Protein AF-A0A0P7HR61-F1 (afdb_monomer_lite)

Structure (mmCIF, N/CA/C/O backbone):
data_AF-A0A0P7HR61-F1
#
_entry.id   AF-A0A0P7HR61-F1
#
loop_
_atom_site.group_PDB
_atom_site.id
_atom_site.type_symbol
_atom_site.label_atom_id
_atom_site.label_alt_id
_atom_site.label_comp_id
_atom_site.label_asym_id
_atom_site.label_entity_id
_atom_site.label_seq_id
_atom_site.pdbx_PDB_ins_code
_atom_site.Cartn_x
_atom_site.Cartn_y
_atom_site.Cartn_z
_atom_site.occupancy
_atom_site.B_iso_or_equiv
_atom_site.auth_seq_id
_atom_site.auth_comp_id
_atom_site.auth_asym_id
_atom_site.auth_atom_id
_at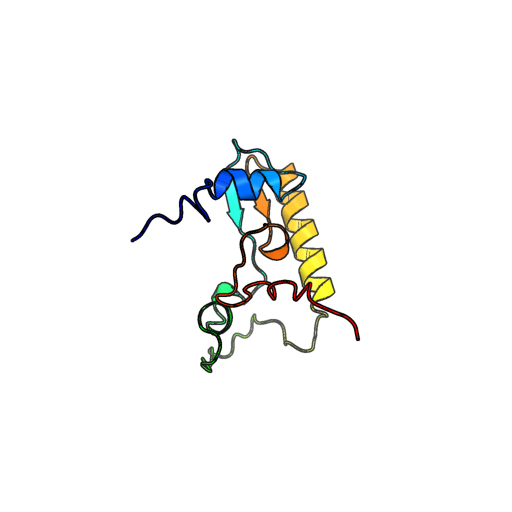om_site.pdbx_PDB_model_num
ATOM 1 N N . MET A 1 1 ? -20.690 9.027 -7.544 1.00 36.97 1 MET A N 1
ATOM 2 C CA . MET A 1 1 ? -19.419 8.584 -6.942 1.00 36.97 1 MET A CA 1
ATOM 3 C C . MET A 1 1 ? -19.809 7.424 -6.045 1.00 36.97 1 MET A C 1
ATOM 5 O O . MET A 1 1 ? -20.463 7.670 -5.049 1.00 36.97 1 MET A O 1
ATOM 9 N N . GLY A 1 2 ? -19.692 6.188 -6.536 1.00 39.66 2 GLY A N 1
ATOM 10 C CA . GLY A 1 2 ? -20.213 5.016 -5.827 1.00 39.66 2 GLY A CA 1
ATOM 11 C C . GLY A 1 2 ? -19.200 4.566 -4.789 1.00 39.66 2 GLY A C 1
ATOM 12 O O . GLY A 1 2 ? -18.077 4.234 -5.165 1.00 39.66 2 GLY A O 1
ATOM 13 N N . ASP A 1 3 ? -19.595 4.605 -3.524 1.00 46.47 3 ASP A N 1
ATOM 14 C CA . ASP A 1 3 ? -18.782 4.208 -2.382 1.00 46.47 3 ASP A CA 1
ATOM 15 C C . ASP A 1 3 ? -18.321 2.754 -2.535 1.00 46.47 3 ASP A C 1
ATOM 17 O O . ASP A 1 3 ? -19.092 1.801 -2.402 1.00 46.47 3 ASP A O 1
ATOM 21 N N . LEU A 1 4 ? -17.034 2.572 -2.839 1.00 59.62 4 LEU A N 1
ATOM 22 C CA . LEU A 1 4 ? -16.338 1.284 -2.778 1.00 59.62 4 LEU A CA 1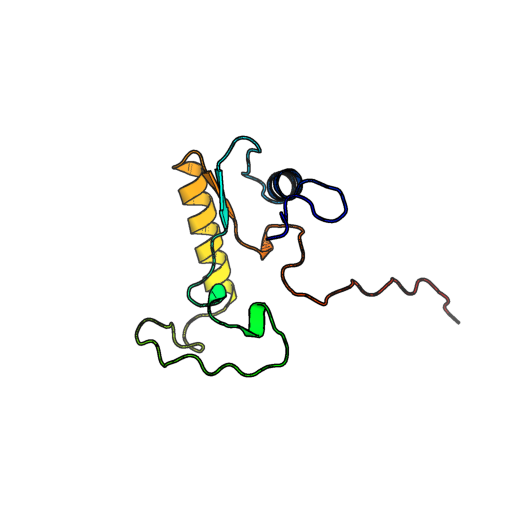
ATOM 23 C C . LEU A 1 4 ? -16.063 0.918 -1.309 1.00 59.62 4 LEU A C 1
ATOM 25 O O . LEU A 1 4 ? -14.940 0.606 -0.929 1.00 59.62 4 LEU A O 1
ATOM 29 N N . GLU A 1 5 ? -17.089 0.986 -0.462 1.00 76.44 5 GLU A N 1
ATOM 30 C CA . GLU A 1 5 ? -17.005 0.599 0.949 1.00 76.44 5 GLU A CA 1
ATOM 31 C C . GLU A 1 5 ? -16.995 -0.919 1.117 1.00 76.44 5 GLU A C 1
ATOM 33 O O . GLU A 1 5 ? -16.480 -1.429 2.110 1.00 76.44 5 GLU A O 1
ATOM 38 N N . THR A 1 6 ? -17.525 -1.658 0.134 1.00 80.75 6 THR A N 1
ATOM 39 C CA . THR A 1 6 ? -17.642 -3.116 0.195 1.00 80.75 6 THR A CA 1
ATOM 40 C C . THR A 1 6 ? -17.111 -3.809 -1.062 1.00 80.75 6 THR A C 1
ATOM 42 O O . THR A 1 6 ? -17.283 -3.345 -2.189 1.00 80.75 6 THR A O 1
ATOM 45 N N . TYR A 1 7 ? -16.488 -4.972 -0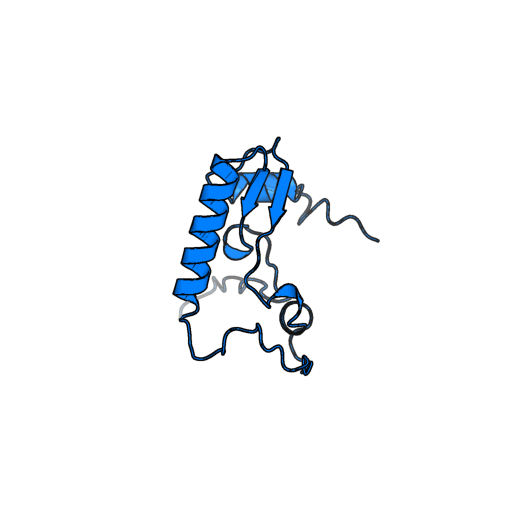.871 1.00 82.00 7 TYR A N 1
ATOM 46 C CA . TYR A 1 7 ? -16.093 -5.905 -1.921 1.00 82.00 7 TYR A CA 1
ATOM 47 C C . TYR A 1 7 ? -16.692 -7.281 -1.616 1.00 82.00 7 TYR A C 1
ATOM 49 O O . TYR A 1 7 ? -16.474 -7.853 -0.551 1.00 82.00 7 TYR A O 1
ATOM 57 N N . ARG A 1 8 ? -17.493 -7.815 -2.550 1.00 82.94 8 ARG A N 1
ATOM 58 C CA . ARG A 1 8 ? -18.243 -9.081 -2.381 1.00 82.94 8 ARG A CA 1
ATOM 59 C C . ARG A 1 8 ? -19.092 -9.134 -1.097 1.00 82.94 8 ARG A C 1
ATOM 61 O O . ARG A 1 8 ? -19.205 -10.182 -0.473 1.00 82.94 8 ARG A O 1
ATOM 68 N N . GLY A 1 9 ? -19.688 -8.003 -0.715 1.00 83.31 9 GLY A N 1
ATOM 69 C CA . GLY A 1 9 ? -20.537 -7.896 0.476 1.00 83.31 9 GLY A CA 1
ATOM 70 C C . GLY A 1 9 ? -19.778 -7.800 1.803 1.00 83.31 9 GLY A C 1
ATOM 71 O O . GLY A 1 9 ? -20.423 -7.725 2.841 1.00 83.31 9 GLY A O 1
ATOM 72 N N . ARG A 1 10 ? -18.439 -7.774 1.780 1.00 86.75 10 ARG A N 1
ATOM 73 C CA . ARG A 1 10 ? -17.600 -7.512 2.955 1.00 86.75 10 ARG A CA 1
ATOM 74 C C . ARG A 1 10 ? -17.052 -6.088 2.914 1.00 86.75 10 ARG A C 1
ATOM 76 O O . ARG A 1 10 ? -16.672 -5.651 1.824 1.00 86.75 10 ARG A O 1
ATOM 83 N N . PRO A 1 11 ? -16.966 -5.370 4.043 1.00 88.56 11 PRO A N 1
ATOM 84 C CA . PRO A 1 11 ? -16.277 -4.090 4.100 1.00 88.56 11 PRO A CA 1
ATOM 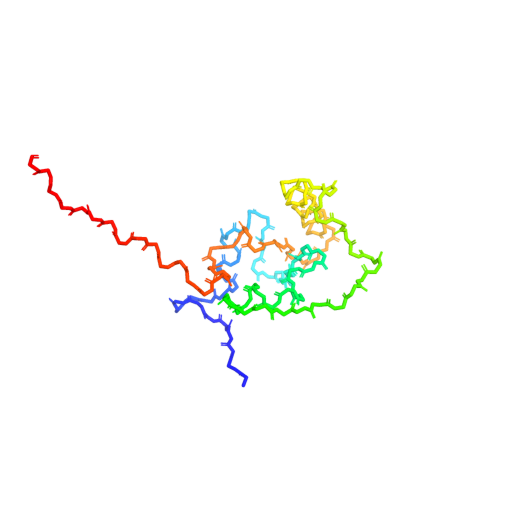85 C C . PRO A 1 11 ? -14.832 -4.209 3.609 1.00 88.56 11 PRO A C 1
ATOM 87 O O . PRO A 1 11 ? -14.086 -5.092 4.028 1.00 88.56 11 PRO A O 1
ATOM 90 N N . VAL A 1 12 ? -14.421 -3.306 2.717 1.00 85.44 12 VAL A N 1
ATOM 91 C CA . VAL A 1 12 ? -13.042 -3.259 2.197 1.00 85.44 12 VAL A CA 1
ATOM 92 C C . VAL A 1 12 ? -12.043 -3.112 3.342 1.00 85.44 12 VAL A C 1
ATOM 94 O O . VAL A 1 12 ? -10.975 -3.712 3.299 1.00 85.44 12 VAL A O 1
ATOM 97 N N . ARG A 1 13 ? -12.420 -2.370 4.388 1.00 86.25 13 ARG A N 1
ATOM 98 C CA . ARG A 1 13 ? -11.606 -2.177 5.590 1.00 86.25 13 ARG A CA 1
ATOM 99 C C . ARG A 1 13 ? -11.269 -3.491 6.300 1.00 86.25 13 ARG A C 1
ATOM 101 O O . ARG A 1 13 ? -10.098 -3.726 6.565 1.00 86.25 13 ARG A O 1
ATOM 108 N N . GLU A 1 14 ? -12.262 -4.347 6.531 1.00 88.81 14 GLU A N 1
ATOM 109 C CA . GLU A 1 14 ? -12.052 -5.670 7.142 1.00 88.81 14 GLU A CA 1
ATOM 110 C C . GLU A 1 14 ? -11.126 -6.533 6.278 1.00 88.81 14 GLU A C 1
ATOM 112 O O . GLU A 1 14 ? -10.217 -7.183 6.777 1.00 88.81 14 GLU A O 1
ATOM 117 N N . ILE A 1 15 ? -11.306 -6.507 4.951 1.00 89.25 15 ILE A N 1
ATOM 118 C CA . ILE A 1 15 ? -10.457 -7.291 4.044 1.00 89.25 15 ILE A CA 1
ATOM 119 C C . ILE A 1 15 ? -8.998 -6.822 4.110 1.00 89.25 15 ILE A C 1
ATOM 121 O O . ILE A 1 15 ? -8.093 -7.653 4.091 1.00 89.25 15 ILE A O 1
ATOM 125 N N . VAL A 1 16 ? -8.753 -5.509 4.174 1.00 87.75 16 VAL A N 1
ATOM 126 C CA . VAL A 1 16 ? -7.394 -4.958 4.311 1.00 87.75 16 VAL A CA 1
ATOM 127 C C . VAL A 1 16 ? -6.770 -5.387 5.639 1.00 87.75 16 VAL A C 1
ATOM 129 O O . VAL A 1 16 ? -5.635 -5.861 5.625 1.00 87.75 16 VAL A O 1
ATOM 132 N N . ALA A 1 17 ? -7.509 -5.279 6.746 1.00 89.19 17 ALA A N 1
ATOM 133 C CA . ALA A 1 17 ? -7.028 -5.685 8.064 1.00 89.19 17 ALA A CA 1
ATOM 134 C C . ALA A 1 17 ? -6.693 -7.183 8.136 1.00 89.19 17 ALA A C 1
ATOM 136 O O . ALA A 1 17 ? -5.635 -7.551 8.635 1.00 89.19 17 ALA A O 1
ATOM 137 N N . ASP A 1 18 ? -7.534 -8.037 7.547 1.00 89.19 18 ASP A N 1
ATOM 138 C CA . ASP A 1 18 ? -7.293 -9.483 7.478 1.00 89.19 18 ASP A CA 1
ATOM 139 C C . ASP A 1 18 ? -6.082 -9.853 6.604 1.00 89.19 18 ASP A C 1
ATOM 141 O O . ASP A 1 18 ? -5.420 -10.864 6.846 1.00 89.19 18 ASP A O 1
ATOM 145 N N . SER A 1 19 ? -5.818 -9.081 5.544 1.00 87.69 19 SER A N 1
ATOM 146 C CA . SER A 1 19 ? -4.794 -9.429 4.549 1.00 87.69 19 SER A CA 1
ATOM 147 C C . SER A 1 19 ? -3.391 -8.963 4.947 1.00 87.69 19 SER A C 1
ATOM 149 O O . SER A 1 19 ? -2.394 -9.579 4.562 1.00 87.69 19 SER A O 1
ATOM 151 N N . VAL A 1 20 ? -3.296 -7.865 5.699 1.00 87.12 20 VAL A N 1
ATOM 152 C CA . VAL A 1 20 ? -2.032 -7.201 6.029 1.00 87.12 20 VAL A CA 1
ATOM 153 C C . VAL A 1 20 ? -1.616 -7.591 7.455 1.00 87.12 20 VAL A C 1
ATOM 155 O O . VAL A 1 20 ? -2.262 -7.172 8.408 1.00 87.12 20 VAL A O 1
ATOM 158 N N . PRO A 1 21 ? -0.513 -8.343 7.655 1.00 85.94 21 PRO A N 1
ATOM 159 C CA . PRO A 1 21 ? -0.185 -8.931 8.962 1.00 85.94 21 PRO A CA 1
ATOM 160 C C . PRO A 1 21 ? 0.047 -7.944 10.115 1.00 85.94 21 PRO A C 1
ATOM 162 O O . PRO A 1 21 ? 0.075 -8.355 11.270 1.00 85.94 21 PRO A O 1
ATOM 165 N N . TRP A 1 22 ? 0.300 -6.674 9.802 1.00 85.38 22 TRP A N 1
ATOM 166 C CA . TRP A 1 22 ? 0.545 -5.599 10.767 1.00 85.38 22 TRP A CA 1
ATOM 167 C C . TRP A 1 22 ? -0.600 -4.585 10.829 1.00 85.38 22 TRP A C 1
ATOM 169 O O . TRP A 1 22 ? -0.411 -3.509 11.385 1.00 85.38 22 TRP A O 1
ATOM 179 N N . ALA A 1 23 ? -1.742 -4.888 10.214 1.00 88.44 23 ALA A N 1
ATOM 180 C CA . ALA A 1 23 ? -2.858 -3.966 10.168 1.00 88.44 23 ALA A CA 1
ATOM 181 C C . ALA A 1 23 ? -3.701 -3.987 11.442 1.00 88.44 23 ALA A C 1
ATOM 183 O O . ALA A 1 23 ? -3.959 -5.046 12.013 1.00 88.44 23 ALA A O 1
ATOM 184 N N . ASP A 1 24 ? -4.195 -2.809 11.815 1.00 83.94 24 ASP A N 1
ATOM 185 C CA . ASP A 1 24 ? -5.249 -2.626 12.809 1.00 83.94 24 ASP A CA 1
ATOM 186 C C . ASP A 1 24 ? -6.477 -1.990 12.136 1.00 83.94 24 ASP A C 1
ATOM 188 O O . ASP A 1 24 ? -6.364 -1.036 11.364 1.00 83.94 24 ASP A O 1
ATOM 192 N N . GLU A 1 25 ? -7.677 -2.512 12.399 1.00 83.81 25 GLU A N 1
ATOM 193 C CA . GLU A 1 25 ? -8.921 -1.986 11.815 1.00 83.81 25 GLU A CA 1
ATOM 194 C C . GLU A 1 25 ? -9.224 -0.537 12.218 1.00 83.81 25 GLU A C 1
ATOM 196 O O . GLU A 1 25 ? -9.939 0.174 11.495 1.00 83.81 25 GLU A O 1
ATOM 201 N N . SER A 1 26 ? -8.691 -0.099 13.360 1.00 86.50 26 SER A N 1
ATOM 202 C CA . SER A 1 26 ? -8.842 1.259 13.879 1.00 86.50 26 SER A CA 1
ATOM 203 C C . SER A 1 26 ? -7.904 2.275 13.219 1.00 86.50 26 SER A C 1
ATOM 205 O O . SER A 1 26 ? -8.159 3.478 13.315 1.00 86.50 26 SER A O 1
ATOM 207 N N . ASP A 1 27 ? -6.887 1.818 12.482 1.00 90.19 27 ASP A N 1
ATOM 208 C CA . ASP A 1 27 ? -5.919 2.689 11.823 1.00 90.19 27 ASP A CA 1
ATOM 209 C C . ASP A 1 27 ? -6.496 3.426 10.607 1.00 90.19 27 ASP A C 1
ATOM 211 O O . ASP A 1 27 ? -7.439 3.000 9.919 1.00 90.19 27 ASP A O 1
ATOM 215 N N . ALA A 1 28 ? -5.843 4.532 10.252 1.00 90.06 28 ALA A N 1
ATOM 216 C CA . ALA A 1 28 ? -5.985 5.092 8.916 1.00 90.06 28 ALA A CA 1
ATOM 217 C C . ALA A 1 28 ? -5.337 4.152 7.881 1.00 90.06 28 ALA A C 1
ATOM 219 O O . ALA A 1 28 ? -4.174 3.784 8.007 1.00 90.06 28 ALA A O 1
ATOM 220 N N . PHE A 1 29 ? -6.064 3.793 6.820 1.00 89.69 29 PHE A N 1
ATOM 221 C CA . PHE A 1 29 ? -5.542 2.934 5.754 1.00 89.69 29 PHE A CA 1
ATOM 222 C C . PHE A 1 29 ? -4.925 3.752 4.624 1.00 89.69 29 PHE A C 1
ATOM 224 O O . PHE A 1 29 ? -5.602 4.567 3.997 1.00 89.69 29 PHE A O 1
ATOM 231 N N . VAL A 1 30 ? -3.642 3.506 4.348 1.00 89.75 30 VAL A N 1
ATOM 232 C CA . VAL A 1 30 ? -2.865 4.217 3.328 1.00 89.75 30 VAL A CA 1
ATOM 233 C C . VAL A 1 30 ? -2.356 3.231 2.285 1.00 89.75 30 VAL A C 1
ATOM 235 O O . VAL A 1 30 ? -1.510 2.378 2.552 1.00 89.75 30 VAL A O 1
ATOM 238 N N . PHE A 1 31 ? -2.850 3.378 1.060 1.00 87.06 31 PHE A N 1
ATOM 239 C CA . PHE A 1 31 ? -2.380 2.592 -0.070 1.00 87.06 31 PHE A CA 1
ATOM 240 C C . PHE A 1 31 ? -1.093 3.201 -0.647 1.00 87.06 31 PHE A C 1
ATOM 242 O O . PHE A 1 31 ? -1.112 4.273 -1.251 1.00 87.06 31 PHE A O 1
ATOM 249 N N . LEU A 1 32 ? 0.029 2.504 -0.470 1.00 87.56 32 LEU A N 1
ATOM 250 C CA . LEU A 1 32 ? 1.326 2.858 -1.034 1.00 87.56 32 LEU A CA 1
ATOM 251 C C . LEU A 1 32 ? 1.486 2.238 -2.426 1.00 87.56 32 LEU A C 1
ATOM 253 O O . LEU A 1 32 ? 1.278 1.041 -2.639 1.00 87.56 32 LEU A O 1
ATOM 257 N N . MET A 1 33 ? 1.914 3.050 -3.386 1.00 79.44 33 MET A N 1
ATOM 258 C CA . MET A 1 33 ? 2.187 2.610 -4.750 1.00 79.44 33 MET A CA 1
ATOM 259 C C . MET A 1 33 ? 3.606 2.964 -5.158 1.00 79.44 33 MET A C 1
ATOM 261 O O . MET A 1 33 ? 4.159 3.976 -4.738 1.00 79.44 33 MET A O 1
ATOM 265 N N . GLY A 1 34 ? 4.171 2.124 -6.024 1.00 74.31 34 GLY A N 1
ATOM 266 C CA . GLY A 1 34 ? 5.394 2.459 -6.738 1.00 74.31 34 GLY A CA 1
ATOM 267 C C . GLY A 1 34 ? 5.194 3.652 -7.680 1.00 74.31 34 GLY A C 1
ATOM 268 O O . GLY A 1 34 ? 4.056 3.985 -8.023 1.00 74.31 34 GLY A O 1
ATOM 269 N N . PRO A 1 35 ? 6.297 4.252 -8.143 1.00 64.38 35 PRO A N 1
ATOM 270 C CA . PRO A 1 35 ? 6.334 5.643 -8.589 1.00 64.38 35 PRO A CA 1
ATOM 271 C C . PRO A 1 35 ? 5.447 6.001 -9.800 1.00 64.38 35 PRO A C 1
ATOM 273 O O . PRO A 1 35 ? 5.158 7.174 -9.974 1.00 64.38 35 PRO A O 1
ATOM 276 N N . TYR A 1 36 ? 4.929 5.043 -10.585 1.00 58.97 36 TYR A N 1
ATOM 277 C CA . TYR A 1 36 ? 4.113 5.353 -11.779 1.00 58.97 36 TYR A CA 1
ATOM 278 C C . TYR A 1 36 ? 2.870 4.474 -11.982 1.00 58.97 36 TYR A C 1
ATOM 280 O O . TYR A 1 36 ? 2.175 4.608 -12.983 1.00 58.97 36 TYR A O 1
ATOM 288 N N . ARG A 1 37 ? 2.515 3.594 -11.033 1.00 56.78 37 ARG A N 1
ATOM 289 C CA . ARG A 1 37 ? 1.396 2.641 -11.224 1.00 56.78 37 ARG A CA 1
ATOM 290 C C . ARG A 1 37 ? 0.004 3.287 -11.216 1.00 56.78 37 ARG A C 1
ATOM 292 O O . ARG A 1 37 ? -0.916 2.691 -11.759 1.00 56.78 37 ARG A O 1
ATOM 299 N N . LEU A 1 38 ? -0.160 4.464 -10.603 1.00 49.19 38 LEU A N 1
ATOM 300 C CA . LEU A 1 38 ? -1.432 5.203 -10.641 1.00 49.19 38 LEU A CA 1
ATOM 301 C C . LEU A 1 38 ? -1.586 6.018 -11.933 1.00 49.19 38 LEU A C 1
ATOM 303 O O . LEU A 1 38 ? -2.706 6.271 -12.366 1.00 49.19 38 LEU A O 1
ATOM 307 N N . LEU A 1 39 ? -0.463 6.442 -12.520 1.00 50.34 39 LEU A N 1
ATOM 308 C CA . LEU A 1 39 ? -0.454 7.234 -13.744 1.00 50.34 39 LEU A CA 1
ATOM 309 C C . LEU A 1 39 ? -0.438 6.362 -14.989 1.00 50.34 39 LEU A C 1
ATOM 311 O O . LEU A 1 39 ? -0.926 6.838 -15.997 1.00 50.34 39 LEU A O 1
ATOM 315 N N . ASP A 1 40 ? 0.058 5.123 -14.917 1.00 58.22 40 ASP A N 1
ATOM 316 C CA . ASP A 1 40 ? -0.066 4.129 -15.984 1.00 58.22 40 ASP A CA 1
ATOM 317 C C . ASP A 1 40 ? -1.539 3.722 -16.144 1.00 58.22 40 ASP A C 1
ATOM 319 O O . ASP A 1 40 ? -2.054 2.911 -15.360 1.00 58.22 40 ASP A O 1
ATOM 323 N N . PRO A 1 41 ? -2.258 4.252 -17.147 1.00 56.94 41 PRO A N 1
ATOM 324 C CA . PRO A 1 41 ? -3.678 3.989 -17.293 1.00 56.94 41 PRO A CA 1
ATOM 325 C C . PRO A 1 41 ? -3.931 2.529 -17.669 1.00 56.94 41 PRO A C 1
ATOM 327 O O . PRO A 1 41 ? -5.025 2.035 -17.404 1.00 56.94 41 PRO A O 1
ATOM 330 N N . ALA A 1 42 ? -2.921 1.796 -18.162 1.00 58.84 42 ALA A N 1
ATOM 331 C CA . ALA A 1 42 ? -3.013 0.358 -18.395 1.00 58.84 42 ALA A CA 1
ATOM 332 C C . ALA A 1 42 ? -3.225 -0.440 -17.093 1.00 58.84 42 ALA A C 1
ATOM 334 O O . ALA A 1 42 ? -3.714 -1.573 -17.130 1.00 58.84 42 ALA A O 1
ATOM 335 N N . TYR A 1 43 ? -2.919 0.143 -15.925 1.00 57.88 43 TYR A N 1
ATOM 336 C CA . TYR A 1 43 ? -3.245 -0.443 -14.624 1.00 57.88 43 TYR A CA 1
ATOM 337 C C . TYR A 1 43 ? -4.764 -0.525 -14.380 1.00 57.88 43 TYR A C 1
ATOM 339 O O . TYR A 1 43 ? -5.231 -1.477 -13.751 1.00 57.88 43 TYR A O 1
ATOM 347 N N . VAL A 1 44 ? -5.541 0.432 -14.905 1.00 60.03 44 VAL A N 1
ATOM 348 C CA . VAL A 1 44 ? -7.006 0.523 -14.731 1.00 60.03 44 VAL A CA 1
ATOM 349 C C . VAL A 1 44 ? -7.767 0.092 -15.995 1.00 60.03 44 VAL A C 1
ATOM 351 O O . VAL A 1 44 ? -8.852 -0.490 -15.897 1.00 60.03 44 VAL A O 1
ATOM 354 N N . LEU A 1 45 ? -7.193 0.344 -17.171 1.00 59.75 45 LEU A N 1
ATOM 355 C CA . LEU A 1 45 ? -7.750 0.120 -18.504 1.00 59.75 45 LEU A CA 1
ATOM 356 C C . LEU A 1 45 ? -6.812 -0.797 -19.311 1.00 59.75 45 LEU A C 1
ATOM 358 O O . LEU A 1 45 ? -6.027 -0.327 -20.134 1.00 59.75 45 LEU A O 1
ATOM 362 N N . PRO A 1 46 ? -6.849 -2.120 -19.075 1.00 59.47 46 PRO A N 1
ATOM 363 C CA . PRO A 1 46 ? -6.018 -3.044 -19.836 1.00 59.47 46 PRO A CA 1
ATOM 364 C C . PRO A 1 46 ? -6.412 -3.024 -21.322 1.00 59.47 46 PRO A C 1
ATOM 366 O O . PRO A 1 46 ? -7.576 -3.248 -21.649 1.00 59.47 46 PRO A O 1
ATOM 369 N N . GLY A 1 47 ? -5.436 -2.817 -22.213 1.00 58.00 47 GLY A N 1
ATOM 370 C CA . GLY A 1 47 ? -5.614 -2.910 -23.671 1.00 58.00 47 GLY A CA 1
ATOM 371 C C . GLY A 1 47 ? -5.586 -1.586 -24.439 1.00 58.00 47 GLY A C 1
ATOM 372 O O . GLY A 1 47 ? -5.707 -1.612 -25.659 1.00 58.00 47 GLY A O 1
ATOM 373 N N . GLU A 1 48 ? -5.397 -0.456 -23.761 1.00 59.62 48 GLU A N 1
ATOM 374 C CA . GLU A 1 48 ? -5.228 0.852 -24.398 1.00 59.62 48 GLU A CA 1
ATOM 375 C C . GLU A 1 48 ? -3.814 1.390 -24.135 1.00 59.62 48 GLU A C 1
ATOM 377 O O . GLU A 1 48 ? -3.342 1.391 -22.996 1.00 59.62 48 GLU A O 1
ATOM 382 N N . GLU A 1 49 ? -3.123 1.831 -25.190 1.00 58.22 49 GLU A N 1
ATOM 383 C CA . GLU A 1 49 ? -1.852 2.546 -25.061 1.00 58.22 49 GLU A CA 1
ATOM 384 C C . GLU A 1 49 ? -2.133 4.001 -24.689 1.00 58.22 49 GLU A C 1
ATOM 386 O O . GLU A 1 49 ? -2.744 4.751 -25.450 1.00 58.22 49 GLU A O 1
ATOM 391 N N . TYR A 1 50 ? -1.662 4.402 -23.513 1.00 62.62 50 TYR A N 1
ATOM 392 C CA . TYR A 1 50 ? -1.688 5.788 -23.073 1.00 62.62 50 TYR A CA 1
ATOM 393 C C . TYR A 1 50 ? -0.251 6.296 -23.002 1.00 62.62 50 TYR A C 1
ATOM 395 O O . TYR A 1 50 ? 0.455 5.975 -22.043 1.00 62.62 50 TYR A O 1
ATOM 403 N N . PRO A 1 51 ? 0.209 7.066 -24.000 1.00 61.72 51 PRO A N 1
ATOM 404 C CA . PRO A 1 51 ? 1.537 7.649 -23.952 1.00 61.72 51 PRO A CA 1
ATOM 405 C C . PRO A 1 51 ? 1.562 8.702 -22.843 1.00 61.72 51 PRO A C 1
ATOM 407 O O . PRO A 1 51 ? 0.992 9.787 -22.974 1.00 61.72 51 PRO A O 1
ATOM 410 N N . LEU A 1 52 ? 2.188 8.356 -21.721 1.00 64.06 52 LEU A N 1
ATOM 411 C CA . LEU A 1 52 ? 2.517 9.321 -20.683 1.00 64.06 52 LEU A CA 1
ATOM 412 C C . LEU A 1 52 ? 3.637 10.240 -21.190 1.00 64.06 52 LEU A C 1
ATOM 414 O O . LEU A 1 52 ? 4.482 9.788 -21.965 1.00 64.06 52 LEU A O 1
ATOM 418 N N . PRO A 1 53 ? 3.650 11.524 -20.793 1.00 65.62 53 PRO A N 1
ATOM 419 C CA . PRO A 1 53 ? 4.776 12.397 -21.092 1.00 65.62 53 PRO A CA 1
ATOM 420 C C . PRO A 1 53 ? 6.055 11.845 -20.454 1.00 65.62 53 PRO A C 1
ATOM 422 O O . PRO A 1 53 ? 6.000 11.267 -19.367 1.00 65.62 53 PRO A O 1
ATOM 425 N N . ASP A 1 54 ? 7.196 12.066 -21.111 1.00 67.25 54 ASP A N 1
ATOM 426 C CA . ASP A 1 54 ? 8.505 11.729 -20.552 1.00 67.25 54 ASP A CA 1
ATOM 427 C C . ASP A 1 54 ? 8.699 12.477 -19.227 1.00 67.25 54 ASP A C 1
ATOM 429 O O . ASP A 1 54 ? 8.773 13.710 -19.193 1.00 67.25 54 ASP A O 1
ATOM 433 N N . ASP A 1 55 ? 8.759 11.729 -18.127 1.00 67.25 55 ASP A N 1
ATOM 434 C CA . ASP A 1 55 ? 9.016 12.275 -16.802 1.00 67.25 55 ASP A CA 1
ATOM 435 C C . ASP A 1 55 ? 10.499 12.066 -16.454 1.00 67.25 55 ASP A C 1
ATOM 437 O O . ASP A 1 55 ? 10.943 10.923 -16.331 1.00 67.25 55 ASP A O 1
ATOM 441 N N . PRO A 1 56 ? 11.297 13.135 -16.275 1.00 68.62 56 PRO A N 1
ATOM 442 C CA . PRO A 1 56 ? 12.704 13.009 -15.896 1.00 68.62 56 PRO A CA 1
ATOM 443 C C . PRO A 1 56 ? 12.909 12.402 -14.498 1.00 68.62 56 PRO A C 1
ATOM 445 O O . PRO A 1 56 ? 14.037 12.055 -14.149 1.00 68.62 56 PRO A O 1
ATOM 448 N N . LEU A 1 57 ? 11.853 12.299 -13.685 1.00 69.56 57 LEU A N 1
ATOM 449 C CA . LEU A 1 57 ? 11.857 11.612 -12.395 1.00 69.56 57 LEU A CA 1
ATOM 450 C C . LEU A 1 57 ? 11.419 10.146 -12.508 1.00 69.56 57 LEU A C 1
ATOM 452 O O . LEU A 1 57 ? 11.495 9.420 -11.510 1.00 69.56 57 LEU A O 1
ATOM 456 N N . ALA A 1 58 ? 10.986 9.694 -13.693 1.00 65.94 58 ALA A N 1
ATOM 457 C CA . ALA A 1 58 ? 10.615 8.304 -13.879 1.00 65.94 58 ALA A CA 1
ATOM 458 C C . ALA A 1 58 ? 11.853 7.415 -13.808 1.00 65.94 58 ALA A C 1
ATOM 460 O O . ALA A 1 58 ? 12.821 7.653 -14.533 1.00 65.94 58 ALA A O 1
ATOM 461 N N . PRO A 1 59 ? 11.844 6.367 -12.963 1.00 63.19 59 PRO A N 1
ATOM 462 C CA . PRO A 1 59 ? 12.876 5.359 -13.050 1.00 63.19 59 PRO A CA 1
ATOM 463 C C . PRO A 1 59 ? 12.789 4.724 -14.437 1.00 63.19 59 PRO A C 1
ATOM 465 O O . PRO A 1 59 ? 11.718 4.287 -14.866 1.00 63.19 59 PRO A O 1
ATOM 468 N N . SER A 1 60 ? 13.923 4.668 -15.126 1.00 60.75 60 SER A N 1
ATOM 469 C CA . SER A 1 60 ? 14.096 3.896 -16.351 1.00 60.75 60 SER A CA 1
ATOM 470 C C . SER A 1 60 ? 13.629 2.470 -16.079 1.00 60.75 60 SER A C 1
ATOM 472 O O . SER A 1 60 ? 14.088 1.826 -15.133 1.00 60.75 60 SER A O 1
ATOM 474 N N . ALA A 1 61 ? 12.689 1.978 -16.889 1.00 55.66 61 ALA A N 1
ATOM 475 C CA . ALA A 1 61 ? 12.077 0.661 -16.700 1.00 55.66 61 ALA A CA 1
ATOM 476 C C . ALA A 1 61 ? 13.104 -0.492 -16.684 1.00 55.66 61 ALA A C 1
ATOM 478 O O . ALA A 1 61 ? 12.815 -1.556 -16.138 1.00 55.66 61 ALA A O 1
ATOM 479 N N . ASP A 1 62 ? 14.301 -0.253 -17.225 1.00 57.59 62 ASP A N 1
ATOM 480 C CA . ASP A 1 62 ? 15.405 -1.210 -17.308 1.00 57.59 62 ASP A CA 1
ATOM 481 C C . ASP A 1 62 ? 16.334 -1.223 -16.076 1.00 57.59 62 ASP A C 1
ATOM 483 O O . ASP A 1 62 ? 17.122 -2.156 -15.923 1.00 57.59 62 ASP A O 1
ATOM 487 N N . ASP A 1 63 ? 16.246 -0.241 -15.170 1.00 57.09 63 ASP A N 1
ATOM 488 C CA . ASP A 1 63 ? 17.302 -0.020 -14.166 1.00 57.09 63 ASP A CA 1
ATOM 489 C C . ASP A 1 63 ? 17.069 -0.707 -12.815 1.00 57.09 63 ASP A C 1
ATOM 491 O O . ASP A 1 63 ? 17.999 -0.821 -12.011 1.00 57.09 63 ASP A O 1
ATOM 495 N N . VAL A 1 64 ? 15.856 -1.196 -12.528 1.00 61.25 64 VAL A N 1
ATOM 496 C CA . VAL A 1 64 ? 15.558 -1.835 -11.236 1.00 61.25 64 VAL A CA 1
ATOM 497 C C . VAL A 1 64 ? 14.651 -3.057 -11.408 1.00 61.25 64 VAL A C 1
ATOM 499 O O . VAL A 1 64 ? 13.531 -2.926 -11.906 1.00 61.25 64 VAL A O 1
ATOM 502 N N . PRO A 1 65 ? 15.060 -4.249 -10.925 1.00 67.12 65 PRO A N 1
ATOM 503 C CA . PRO A 1 65 ? 14.196 -5.423 -10.911 1.00 67.12 65 PRO A CA 1
ATOM 504 C C . PRO A 1 65 ? 12.873 -5.144 -10.185 1.00 67.12 65 PRO A C 1
ATOM 506 O O . PRO A 1 65 ? 12.863 -4.592 -9.082 1.00 67.12 65 PRO A O 1
ATOM 509 N N . ALA A 1 66 ? 11.748 -5.586 -10.754 1.00 67.06 66 ALA A N 1
ATOM 510 C CA . ALA A 1 66 ? 10.420 -5.393 -10.160 1.00 67.06 66 ALA A CA 1
ATOM 511 C C . ALA A 1 66 ? 10.323 -5.915 -8.709 1.00 67.06 66 ALA A C 1
ATOM 513 O O . ALA A 1 66 ? 9.628 -5.326 -7.876 1.00 67.06 66 ALA A O 1
ATOM 514 N N . ASP A 1 67 ? 11.062 -6.979 -8.390 1.00 71.88 67 ASP A N 1
ATOM 515 C CA . ASP A 1 67 ? 11.148 -7.531 -7.037 1.00 71.88 67 ASP A CA 1
ATOM 516 C C . ASP A 1 67 ? 11.816 -6.570 -6.048 1.00 71.88 67 ASP A C 1
ATOM 518 O O . ASP A 1 67 ? 11.346 -6.449 -4.917 1.00 71.88 67 ASP A O 1
ATOM 522 N N . ALA A 1 68 ? 12.843 -5.828 -6.477 1.00 77.12 68 ALA A N 1
ATOM 523 C CA . ALA A 1 68 ? 13.528 -4.840 -5.645 1.00 77.12 68 ALA A CA 1
ATOM 524 C C . ALA A 1 68 ? 12.621 -3.637 -5.329 1.00 77.12 68 ALA A C 1
ATOM 526 O O . ALA A 1 68 ? 12.626 -3.118 -4.209 1.00 77.12 68 ALA A O 1
ATOM 527 N N . ILE A 1 69 ? 11.771 -3.234 -6.281 1.00 77.19 69 ILE A N 1
ATOM 528 C CA . ILE A 1 69 ? 10.738 -2.216 -6.047 1.00 77.19 69 ILE A CA 1
ATOM 529 C C . ILE A 1 69 ? 9.726 -2.740 -5.023 1.00 77.19 69 ILE A C 1
ATOM 531 O O . ILE A 1 69 ? 9.437 -2.065 -4.034 1.00 77.19 69 ILE A O 1
ATOM 535 N N . ARG A 1 70 ? 9.213 -3.963 -5.209 1.00 79.56 70 ARG A N 1
ATOM 536 C CA . ARG A 1 70 ? 8.225 -4.558 -4.297 1.00 79.56 70 ARG A CA 1
ATOM 537 C C . ARG A 1 70 ? 8.770 -4.720 -2.877 1.00 79.56 70 ARG A C 1
ATOM 539 O O . ARG A 1 70 ? 8.067 -4.383 -1.926 1.00 79.56 70 ARG A O 1
ATOM 546 N N . SER A 1 71 ? 9.999 -5.214 -2.718 1.00 86.44 71 SER A N 1
ATOM 547 C CA . SER A 1 71 ? 10.630 -5.357 -1.401 1.00 86.44 71 SER A CA 1
ATOM 548 C C . SER A 1 71 ? 10.830 -4.007 -0.721 1.00 86.44 71 SER A C 1
ATOM 550 O O . SER A 1 71 ? 10.563 -3.882 0.472 1.00 86.44 71 SER A O 1
ATOM 552 N N . THR A 1 72 ? 11.236 -2.987 -1.481 1.00 88.56 72 THR A N 1
ATOM 553 C CA . THR A 1 72 ? 11.432 -1.629 -0.960 1.00 88.56 72 THR A CA 1
ATOM 554 C C . THR A 1 72 ? 10.117 -1.025 -0.484 1.00 88.56 72 THR A C 1
ATOM 556 O O . THR A 1 72 ? 10.038 -0.535 0.639 1.00 88.56 72 THR A O 1
ATOM 559 N N . LEU A 1 73 ? 9.052 -1.127 -1.284 1.00 89.00 73 LEU A N 1
ATOM 560 C CA . LEU A 1 73 ? 7.736 -0.626 -0.887 1.00 89.00 73 LEU A CA 1
ATOM 561 C C . LEU A 1 73 ? 7.197 -1.346 0.354 1.00 89.00 73 LEU A C 1
ATOM 563 O O . LEU A 1 73 ? 6.619 -0.698 1.219 1.00 89.00 73 LEU A O 1
ATOM 567 N N . ARG A 1 74 ? 7.427 -2.659 0.489 1.00 89.69 74 ARG A N 1
ATOM 568 C CA . ARG A 1 74 ? 7.063 -3.406 1.706 1.00 89.69 74 ARG A CA 1
ATOM 569 C C . ARG A 1 74 ? 7.836 -2.935 2.934 1.00 89.69 74 ARG A C 1
ATOM 571 O O . ARG A 1 74 ? 7.247 -2.802 4.002 1.00 89.69 74 ARG A O 1
ATOM 578 N N . ALA A 1 75 ? 9.132 -2.662 2.789 1.00 91.69 75 ALA A N 1
ATOM 579 C CA . ALA A 1 75 ? 9.940 -2.125 3.880 1.00 91.69 75 ALA A CA 1
ATOM 580 C C . ALA A 1 75 ? 9.444 -0.735 4.321 1.00 91.69 75 ALA A C 1
ATOM 582 O O . ALA A 1 75 ? 9.301 -0.492 5.517 1.00 91.69 75 ALA A O 1
ATOM 583 N N . ILE A 1 76 ? 9.112 0.142 3.365 1.00 92.06 76 ILE A N 1
ATOM 584 C CA . ILE A 1 76 ? 8.523 1.462 3.641 1.00 92.06 76 ILE A CA 1
ATOM 585 C C . ILE A 1 76 ? 7.169 1.310 4.337 1.00 92.06 76 ILE A C 1
ATOM 587 O O . ILE A 1 76 ? 6.948 1.931 5.372 1.00 92.06 76 ILE A O 1
ATOM 591 N N . ALA A 1 77 ? 6.284 0.467 3.799 1.00 92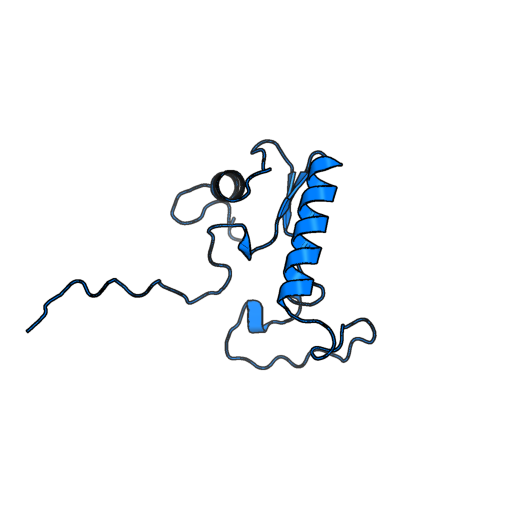.88 77 ALA A N 1
ATOM 592 C CA . ALA A 1 77 ? 4.958 0.227 4.356 1.00 92.88 77 ALA A CA 1
ATOM 593 C C . ALA A 1 77 ? 5.042 -0.200 5.826 1.00 92.88 77 ALA A C 1
ATOM 595 O O . ALA A 1 77 ? 4.397 0.399 6.686 1.00 92.88 77 ALA A O 1
ATOM 596 N N . ARG A 1 78 ? 5.920 -1.159 6.133 1.00 91.94 78 ARG A N 1
ATOM 597 C CA . ARG A 1 78 ? 6.170 -1.593 7.506 1.00 91.94 78 ARG A CA 1
ATOM 598 C C . ARG A 1 78 ? 6.704 -0.459 8.381 1.00 91.94 78 ARG A C 1
ATOM 600 O O . ARG A 1 78 ? 6.134 -0.187 9.429 1.00 91.94 78 ARG A O 1
ATOM 607 N N . SER A 1 79 ? 7.765 0.216 7.942 1.00 94.94 79 SER A N 1
ATOM 608 C CA . SER A 1 79 ? 8.414 1.259 8.741 1.00 94.94 79 SER A CA 1
ATOM 609 C C . SER A 1 79 ? 7.484 2.433 9.052 1.00 94.94 79 SER A C 1
ATOM 611 O O . SER A 1 79 ? 7.551 2.979 10.149 1.00 94.94 79 SER A O 1
ATOM 613 N N . VAL A 1 80 ? 6.632 2.839 8.108 1.00 94.62 80 VAL A N 1
ATOM 614 C CA . VAL A 1 80 ? 5.669 3.928 8.326 1.00 94.62 80 VAL A CA 1
ATOM 615 C C . VAL A 1 80 ? 4.522 3.464 9.220 1.00 94.62 80 VAL A C 1
ATOM 617 O O . VAL A 1 80 ? 4.100 4.230 10.084 1.00 94.62 80 VAL A O 1
ATOM 620 N N . SER A 1 81 ? 4.067 2.217 9.069 1.00 93.38 81 SER A N 1
ATOM 621 C CA . SER A 1 81 ? 3.022 1.663 9.941 1.00 93.38 81 SER A CA 1
ATOM 622 C C . SER A 1 81 ? 3.487 1.549 11.392 1.00 93.38 81 SER A C 1
ATOM 624 O O . SER A 1 81 ? 2.742 1.856 12.307 1.00 93.38 81 SER A O 1
ATOM 626 N N . GLU A 1 82 ? 4.754 1.199 11.622 1.00 93.56 82 GLU A N 1
ATOM 627 C CA . GLU A 1 82 ? 5.339 1.180 12.971 1.00 93.56 82 GLU A CA 1
ATOM 628 C C . GLU A 1 82 ? 5.502 2.594 13.569 1.00 93.56 82 GLU A C 1
ATOM 630 O O . GLU A 1 82 ? 5.504 2.759 14.788 1.00 93.56 82 GLU A O 1
ATOM 635 N N . ALA A 1 83 ? 5.649 3.621 12.727 1.00 95.25 83 ALA A N 1
ATOM 636 C CA . ALA A 1 83 ? 5.929 4.992 13.153 1.00 95.25 83 ALA A CA 1
ATOM 637 C C . ALA A 1 83 ? 4.685 5.892 13.255 1.00 95.25 83 ALA A C 1
ATOM 639 O O . ALA A 1 83 ? 4.797 7.030 13.719 1.00 95.25 83 ALA A O 1
ATOM 640 N N . THR A 1 84 ? 3.517 5.439 12.792 1.00 93.69 84 THR A N 1
ATOM 641 C CA . THR A 1 84 ? 2.311 6.271 12.675 1.00 93.69 84 THR A CA 1
ATOM 642 C C . THR A 1 84 ? 1.043 5.492 13.046 1.00 93.69 84 THR A C 1
ATOM 644 O O . THR A 1 84 ? 1.046 4.273 12.955 1.00 93.69 84 THR A O 1
ATOM 647 N N . PRO A 1 85 ? -0.072 6.160 13.401 1.00 91.81 85 PRO A N 1
ATOM 648 C CA . PRO A 1 85 ? -1.389 5.522 13.584 1.00 91.81 85 PRO A CA 1
ATOM 649 C C . PRO A 1 85 ? -2.064 5.112 12.256 1.00 91.81 85 PRO A C 1
ATOM 651 O O . PRO A 1 85 ? -3.278 5.251 12.078 1.00 91.81 85 PRO A O 1
ATOM 654 N N . ALA A 1 86 ? -1.264 4.748 11.257 1.00 93.06 86 ALA A N 1
ATOM 655 C CA . ALA A 1 86 ? -1.731 4.419 9.927 1.00 93.06 86 ALA A CA 1
ATOM 656 C C . ALA A 1 86 ? -1.173 3.069 9.503 1.00 93.06 86 ALA A C 1
ATOM 658 O O . ALA A 1 86 ? 0.031 2.850 9.514 1.00 93.06 86 ALA A O 1
ATOM 659 N N . THR A 1 87 ? -2.047 2.207 9.009 1.00 94.00 87 THR A N 1
ATOM 660 C CA . THR A 1 87 ? -1.659 0.973 8.348 1.00 94.00 87 THR A CA 1
ATOM 661 C C . THR A 1 87 ? -1.390 1.290 6.879 1.00 94.00 87 THR A C 1
ATOM 663 O O . THR A 1 87 ? -2.295 1.605 6.095 1.00 94.00 87 THR A O 1
ATOM 666 N N . VAL A 1 88 ? -0.118 1.208 6.500 1.00 93.81 88 VAL A N 1
ATOM 667 C CA . VAL A 1 88 ? 0.349 1.379 5.124 1.00 93.81 88 VAL A CA 1
ATOM 668 C C . VAL A 1 88 ? 0.517 0.008 4.473 1.00 93.81 88 VAL A C 1
ATOM 670 O O . VAL A 1 88 ? 1.103 -0.903 5.061 1.00 93.81 88 VAL A O 1
ATOM 673 N N . PHE A 1 89 ? 0.030 -0.145 3.242 1.00 91.06 89 PHE A N 1
ATOM 674 C CA . PHE A 1 89 ? 0.069 -1.414 2.508 1.00 91.06 89 PHE A CA 1
ATOM 675 C C . PHE A 1 89 ? 0.240 -1.202 1.001 1.00 91.06 89 PHE A C 1
ATOM 677 O O . PHE A 1 89 ? -0.053 -0.129 0.475 1.00 91.06 89 PHE A O 1
ATOM 684 N N . ILE A 1 90 ? 0.682 -2.240 0.285 1.00 88.38 90 ILE A N 1
ATOM 685 C CA . ILE A 1 90 ? 0.691 -2.268 -1.185 1.00 88.38 90 ILE A CA 1
ATOM 686 C C . ILE A 1 90 ? -0.393 -3.211 -1.720 1.00 88.38 90 ILE A C 1
ATOM 688 O O . ILE A 1 90 ? -0.856 -4.109 -1.028 1.00 88.38 90 ILE A O 1
ATOM 692 N N . ALA A 1 91 ? -0.771 -3.062 -2.990 1.00 83.50 91 ALA A N 1
ATOM 693 C CA . ALA A 1 91 ? -1.888 -3.804 -3.586 1.00 83.50 91 ALA A CA 1
ATOM 694 C C . ALA A 1 91 ? -1.692 -5.326 -3.544 1.00 83.50 91 ALA A C 1
ATOM 696 O O . ALA A 1 91 ? -2.657 -6.069 -3.437 1.00 83.50 91 ALA A O 1
ATOM 697 N N . SER A 1 92 ? -0.442 -5.796 -3.622 1.00 80.94 92 SER A N 1
ATOM 698 C CA . SER A 1 92 ? -0.128 -7.228 -3.558 1.00 80.94 92 SER A CA 1
ATOM 699 C C . SER A 1 92 ? -0.256 -7.837 -2.162 1.00 80.94 92 SER A C 1
ATOM 701 O O . SER A 1 92 ? 0.041 -9.020 -2.013 1.00 80.94 92 SER A O 1
ATOM 703 N N . ASP A 1 93 ? -0.581 -7.025 -1.159 1.00 83.12 93 ASP A N 1
ATOM 704 C CA . ASP A 1 93 ? -0.752 -7.450 0.227 1.00 83.12 93 ASP A CA 1
ATOM 705 C C . ASP A 1 93 ? -2.241 -7.518 0.617 1.00 83.12 93 ASP A C 1
ATOM 707 O O . ASP A 1 93 ? -2.542 -7.839 1.756 1.00 83.12 93 ASP A O 1
ATOM 711 N N . VAL A 1 94 ? -3.172 -7.224 -0.305 1.00 84.88 94 VAL A N 1
ATOM 712 C CA . VAL A 1 94 ? -4.623 -7.231 -0.052 1.00 84.88 94 VAL A CA 1
ATOM 713 C C . VAL A 1 94 ? -5.329 -8.198 -0.996 1.00 84.88 94 VAL A C 1
ATOM 715 O O . VAL A 1 94 ? -5.136 -8.140 -2.211 1.00 84.88 94 VAL A O 1
ATOM 718 N N . ASP A 1 95 ? -6.235 -9.016 -0.460 1.00 81.12 95 ASP A N 1
ATOM 719 C CA . ASP A 1 95 ? -7.037 -9.988 -1.220 1.00 81.12 95 ASP A CA 1
ATOM 720 C C . ASP A 1 95 ? -8.220 -9.353 -1.987 1.00 81.12 95 ASP A C 1
ATOM 722 O O . ASP A 1 95 ? -9.320 -9.907 -2.108 1.00 81.12 95 ASP A O 1
ATOM 726 N N . ILE A 1 96 ? -7.991 -8.172 -2.566 1.00 79.88 96 ILE A N 1
ATOM 727 C CA . ILE A 1 96 ? -8.900 -7.502 -3.498 1.00 79.88 96 ILE A CA 1
ATOM 728 C C . ILE A 1 96 ? -8.172 -7.382 -4.841 1.00 79.88 96 ILE A C 1
ATOM 730 O O . ILE A 1 96 ? -7.168 -6.676 -4.940 1.00 79.88 96 ILE A O 1
ATOM 734 N N . PRO A 1 97 ? -8.656 -8.041 -5.909 1.00 70.19 97 PRO A N 1
ATOM 735 C CA . PRO A 1 97 ? -8.019 -7.967 -7.211 1.00 70.19 97 PRO A CA 1
ATOM 736 C C . PRO A 1 97 ? -8.100 -6.536 -7.747 1.00 70.19 97 PRO A C 1
ATOM 738 O O . PRO A 1 97 ? -9.179 -6.034 -8.058 1.00 70.19 97 PRO A O 1
ATOM 741 N N . THR A 1 98 ? -6.946 -5.889 -7.892 1.00 61.56 98 THR A N 1
ATOM 742 C CA . THR A 1 98 ? -6.853 -4.520 -8.419 1.00 61.56 98 THR A CA 1
ATOM 743 C C . THR A 1 98 ? -6.898 -4.452 -9.944 1.00 61.56 98 THR A C 1
ATOM 745 O O . THR A 1 98 ? -7.200 -3.403 -10.504 1.00 61.56 98 THR A O 1
ATOM 748 N N . LYS A 1 99 ? -6.673 -5.577 -10.637 1.00 55.06 99 LYS A N 1
ATOM 749 C CA . LYS A 1 99 ? -6.891 -5.701 -12.082 1.00 55.06 99 LYS A CA 1
ATOM 750 C C . LYS A 1 99 ? -8.316 -6.177 -12.348 1.00 55.06 99 LYS A C 1
ATOM 752 O O . LYS A 1 99 ? -8.696 -7.275 -11.930 1.00 55.06 99 LYS A O 1
ATOM 757 N N . ARG A 1 100 ? -9.096 -5.404 -13.112 1.00 49.06 100 ARG A N 1
ATOM 758 C CA . ARG A 1 100 ? -10.319 -5.915 -13.752 1.00 49.06 100 ARG A CA 1
ATOM 759 C C . ARG A 1 100 ? -9.918 -7.043 -14.705 1.00 49.06 100 ARG A C 1
ATOM 761 O O . ARG A 1 100 ? -9.501 -6.786 -15.824 1.00 49.06 100 ARG A O 1
ATOM 768 N N . GLY A 1 101 ? -10.024 -8.290 -14.250 1.00 42.56 101 GLY A N 1
ATOM 769 C CA . GLY A 1 101 ? -9.869 -9.460 -15.115 1.00 42.56 101 GLY A CA 1
ATOM 770 C C . GLY A 1 101 ? -8.816 -10.477 -14.691 1.00 42.56 101 GLY A C 1
ATOM 771 O O . GLY A 1 101 ? -8.003 -10.877 -15.511 1.00 42.56 101 GLY A O 1
ATOM 772 N N . GLN A 1 102 ? -8.880 -10.990 -13.463 1.00 39.12 102 GLN A N 1
ATOM 773 C CA . GLN A 1 102 ? -8.596 -12.412 -13.252 1.00 39.12 102 GLN A CA 1
ATOM 774 C C . GLN A 1 102 ? -9.710 -13.002 -12.396 1.00 39.12 102 GLN A C 1
ATOM 776 O O . GLN A 1 102 ? -9.658 -13.044 -11.171 1.00 39.12 102 GLN A O 1
ATOM 781 N N . ARG A 1 103 ? -10.771 -13.449 -13.072 1.00 35.38 103 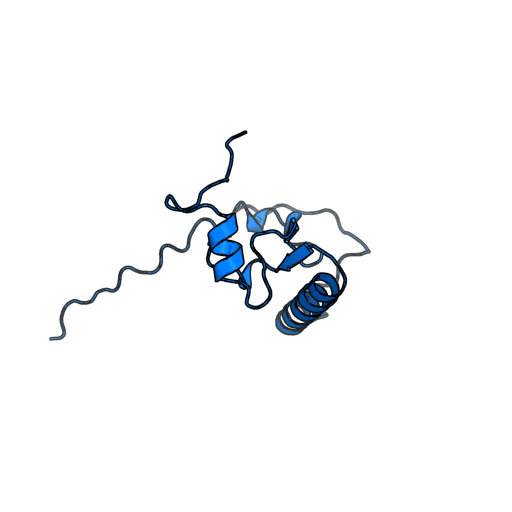ARG A N 1
ATOM 782 C CA . ARG A 1 103 ? -11.602 -14.522 -12.533 1.00 35.38 103 ARG A CA 1
ATOM 783 C C . ARG A 1 103 ? -10.631 -15.705 -12.373 1.00 35.38 103 ARG A C 1
ATOM 785 O O . ARG A 1 103 ? -10.055 -16.085 -13.394 1.00 35.38 103 ARG A O 1
ATOM 792 N N . PRO A 1 104 ? -10.369 -16.240 -11.165 1.00 40.62 104 PRO A N 1
ATOM 793 C CA . PRO A 1 104 ? -9.575 -17.458 -11.061 1.00 40.62 104 PRO A CA 1
ATOM 794 C C . PRO A 1 104 ? -10.226 -18.507 -11.973 1.00 40.62 104 PRO A C 1
ATOM 796 O O . PRO A 1 104 ? -11.465 -18.550 -12.022 1.00 40.62 104 PRO A O 1
ATOM 799 N N . PRO A 1 105 ? -9.450 -19.285 -12.753 1.00 36.00 105 PRO A N 1
ATOM 800 C CA . PRO A 1 105 ? -10.035 -20.334 -13.569 1.00 36.00 105 PRO A CA 1
ATOM 801 C C . PRO A 1 105 ? -10.881 -21.203 -12.644 1.00 36.00 105 PRO A C 1
ATOM 803 O O . PRO A 1 105 ? -10.403 -21.670 -11.609 1.00 36.00 105 PRO A O 1
ATOM 806 N N . ALA A 1 106 ? -12.164 -21.352 -12.980 1.00 42.75 106 ALA A N 1
ATOM 807 C CA . ALA A 1 106 ? -13.007 -22.332 -12.322 1.00 42.75 106 ALA A CA 1
ATOM 808 C C . ALA A 1 106 ? -12.262 -23.662 -12.427 1.00 42.75 106 ALA A C 1
ATOM 810 O O . ALA A 1 106 ? -11.940 -24.087 -13.538 1.00 42.75 106 ALA A O 1
ATOM 811 N N . SER A 1 107 ? -11.916 -24.261 -11.287 1.00 42.53 107 SER A N 1
ATOM 812 C CA . SER A 1 107 ? -11.247 -25.550 -11.273 1.00 42.53 107 SER A CA 1
ATOM 813 C C . SER A 1 107 ? -12.097 -26.520 -12.090 1.00 42.53 107 SER A C 1
ATOM 815 O O . SER A 1 107 ? -13.230 -26.853 -11.740 1.00 42.53 107 SER A O 1
ATOM 817 N N . THR A 1 108 ? -11.573 -26.962 -13.230 1.00 41.19 108 THR A N 1
ATOM 818 C CA . THR A 1 108 ? -12.136 -28.088 -13.965 1.00 41.19 108 THR A CA 1
ATOM 819 C C . THR A 1 108 ? -11.768 -29.351 -13.205 1.00 41.19 108 THR A C 1
ATOM 821 O O . THR A 1 108 ? -10.931 -30.141 -13.626 1.00 41.19 108 THR A O 1
ATOM 824 N N . ALA A 1 109 ? -12.405 -29.547 -12.053 1.00 43.53 109 ALA A N 1
ATOM 825 C CA . ALA A 1 109 ? -12.547 -30.857 -11.454 1.00 43.53 109 ALA A CA 1
ATOM 826 C C . ALA A 1 109 ? -13.582 -31.634 -12.279 1.00 43.53 109 ALA A C 1
ATOM 828 O O . ALA A 1 109 ? -14.736 -31.758 -11.879 1.00 43.53 109 ALA A O 1
ATOM 829 N N . ARG A 1 110 ? -13.185 -32.122 -13.460 1.00 39.91 110 ARG A N 1
ATOM 830 C CA . ARG A 1 110 ? -13.857 -33.242 -14.129 1.00 39.91 110 ARG A CA 1
ATOM 831 C C . ARG A 1 110 ? -12.857 -34.052 -14.948 1.00 39.91 110 ARG A C 1
ATOM 833 O O . ARG A 1 110 ? -12.428 -33.610 -16.003 1.00 39.91 110 ARG A O 1
ATOM 840 N N . GLY A 1 111 ? -12.609 -35.264 -14.461 1.00 35.47 111 GLY A N 1
ATOM 841 C CA . GLY A 1 111 ? -12.603 -36.461 -15.298 1.00 35.47 111 GLY A CA 1
ATOM 842 C C . GLY A 1 111 ? -11.332 -36.732 -16.087 1.00 35.47 111 GLY A C 1
ATOM 843 O O . GLY A 1 111 ? -11.205 -36.318 -17.231 1.00 35.47 111 GLY A O 1
ATOM 844 N N . TRP A 1 112 ? -10.466 -37.539 -15.480 1.00 29.36 112 TRP A N 1
ATOM 845 C CA . TRP A 1 112 ? -9.595 -38.481 -16.181 1.00 29.36 112 TRP A CA 1
ATOM 846 C C . TRP A 1 112 ? -10.444 -39.392 -17.093 1.00 29.36 112 TRP A C 1
ATOM 848 O O . TRP A 1 112 ? -11.500 -39.865 -16.653 1.00 29.36 112 TRP A O 1
ATOM 858 N N . PRO A 1 113 ? -10.000 -39.641 -18.330 1.00 42.16 113 PRO A N 1
ATOM 859 C CA . PRO A 1 113 ? -9.936 -41.012 -18.839 1.00 42.16 113 PRO A CA 1
ATOM 860 C C . PRO A 1 113 ? -8.510 -41.425 -19.216 1.00 42.16 113 PRO A C 1
ATOM 862 O O . PRO A 1 113 ? -7.726 -40.563 -19.670 1.00 42.16 113 PRO A O 1
#

Organism: NCBI:txid699431

Secondary structure (DSSP, 8-state):
---TTEETTEEHHHHHHHHSTT--TTSEEEE---TTTTT-GGGTSTT--------TTSPPTTSS-HHHHHHHHHHHHHHHHHHSSEEEE-GGGSSS--SS--PPPP-------

Foldseek 3Di:
DDDPLDDPNHGQLVQLQVLAPLDDSQAAEAEDDPDCLVVQCCLVVPPDDDDDPDDPPDDDPPPDDPVRSVVVQVVVQVVVVVVDSHRYDYPVSGPDDSDPDDPPPPPPPDDDD

Sequence (113 aa):
MGDLETYRGRPVREIVADSVPWADESDAFVFLMGPYRLLDPAYVLPGEEYPLPDDPLAPSADDVPADAIRSTLRAIARSVSEATPATVFIASDVDIPTKRGQRPPASTARGWP

pLDDT: mean 71.6, std 18.3, range [29.36, 95.25]

Radius of gyration: 17.45 Å; chains: 1; bounding box: 38×54×39 Å

=== Feature glossary ===
Feature key, reading from the visual/contextual features back to the raw sequence:

Rendered structure images. Structure images are PyMOL renders from six orthogonal camera directions. Cartoon representation draws helices as coils and strands as arrows; sticks shows the backbone as bonds; surface shows the solvent-excluded envelope. Rainbow coloring maps sequence position to hue (blue→red, N→C); chain coloring assigns a distinct color per polypeptide.

Contact-map, Ramachandran, and PAE plots. Three diagnostic plots accompany the record. The Cα contact map visualizes the tertiary structure as a 2D adjacency matrix (8 Å cutoff, sequence-local contacts suppressed). The Ramachandran plot shows the distribution of backbone (φ, ψ) torsions, with points in the α and β basins reflecting secondary structure content. The PAE plot shows AlphaFold's inter-residue confidence as a color matrix.

InterPro / GO / CATH / organism. The annotation block draws on four external resources. InterPro: which protein families and domains the sequence belongs to. GO: standardized terms for what the protein does, what process it participates in, and where in the cell it acts. CATH: which structural fold it has in the CATH hierarchy. Organism: the species of origin.

Nearest PDB structures. Structural nearest neighbors (via Foldseek easy-search vs the PDB). Reported per hit: target PDB id, E-value, and alignment TM-score. A TM-score above ~0.5 is the conventional threshold for 'same fold'.

Predicted aligned error. Predicted aligned error is AlphaFold's pairwise confidence. Unlike pLDDT (per-residue), PAE is per-residue-pair and captures whether two parts of the structure are correctly placed relative to each other. Units are ångströms of expected positional error.

Solvent-accessible surface area. SASA measures how much of the protein is reachable by solvent. It is computed by rolling a water-sized probe over the atomic surface and summing the exposed area (Å²). Per-residue SASA distinguishes core (buried, low SASA) from surface (exposed, high SASA) residues; total SASA is a whole-molecule size measure.

B-factor. Crystallographic B-factors measure how much each atom's electron density is smeared out, in Å². They rise in mobile loops and surface residues and fall in the buried interior. In AlphaFold models this column is repurposed to hold pLDDT instead.

pLDDT. For AlphaFold models, the B-factor field carries pLDDT — the model's own estimate of local accuracy on a 0–100 scale. Regions with pLDDT<50 should be treated as essentially unmodeled; they often correspond to intrinsically disordered segments.

Backbone torsions (φ/ψ). φ (phi) and ψ (psi) are the two rotatable backbone dihedrals per residue: φ is the C(i-1)–N–Cα–C torsion, ψ is the N–Cα–C–N(i+1) torsion, both in degrees on (−180°, 180°]. α-helical residues cluster near (−60°, −45°); β-strand residues near (−120°, +130°). A Ramachandran plot is simply a scatter of (φ, ψ) for every residue.

Radius of gyration, Cα contacts, bounding box. Radius of gyration (Rg) is the root-mean-square distance of Cα atoms from their centroid — a single number for overall size and compactness. A globular domain of N residues has Rg ≈ 2.2·N^0.38 Å; an extended or disordered chain has a much larger Rg. The Cα contact count is the number of residue pairs whose Cα atoms are within 8 Å and are more than four positions apart in sequence — a standard proxy for tertiary packing density. The bounding box is the smallest axis-aligned box enclosing all Cα atoms.

Secondary structure (3-state, P-SEA). Three-state secondary structure (P-SEA) collapses the eight DSSP classes into helix (a), strand (b), and coil (c). P-SEA assigns these from Cα geometry alone — distances and angles — without requiring backbone oxygens, so it works on any Cα trace.

Secondary structure (8-state, DSSP). Secondary structure is the local, repeating backbone conformation. DSSP classifies it into eight states by reading the hydrogen-bond network: three helix types (H, G, I), two β types (E, B), two non-regular types (T, S), and unstructured coil (-).

Foldseek 3Di. The Foldseek 3Di string encodes local tertiary geometry as a 20-letter alphabet — one character per residue — derived from the relative positions of nearby Cα atoms. Unlike the amino-acid sequence, 3Di is a direct function of the 3D structure, so two proteins with the same fold have similar 3Di strings even at low sequence identity.

mmCIF coordinates. Structure coordinates are given as an mmCIF _atom_site loop: one row per atom with element, residue name, chain id, sequence number, and x/y/z position in Å. Only the four main-chain atoms per residue are included here; side chains are omitted to keep the record compact.

Sequence. This is the polypeptide sequence — one letter per residue, N-terminus first. Length ranges from a few dozen residues for small domains to over a thousand for large multi-domain proteins.